Protein AF-A0A7W8FLF5-F1 (afdb_monomer_lite)

Secondary structure (DSSP, 8-state):
------------------------------------------SS-------SSS-SPEEE-TT-SSPP--TTTTTS---S-TTS-EEEEE--TT--SSBTTEEESSSPPPPPPPPEEEE--TTTS-S-EEEE--

Structure (mmCIF, N/CA/C/O backbone):
data_AF-A0A7W8FLF5-F1
#
_entry.id   AF-A0A7W8FLF5-F1
#
loop_
_atom_site.group_PDB
_atom_site.id
_atom_site.type_symbol
_atom_site.label_atom_id
_atom_site.label_alt_id
_atom_site.label_comp_id
_atom_site.label_asym_id
_atom_site.label_entity_id
_atom_site.label_seq_id
_atom_site.pdbx_PDB_ins_code
_atom_site.Cartn_x
_atom_site.Cartn_y
_atom_site.Cartn_z
_atom_site.occupancy
_atom_site.B_iso_or_equiv
_atom_site.auth_seq_id
_atom_site.auth_comp_id
_atom_site.auth_asym_id
_atom_site.auth_atom_id
_atom_site.pdbx_PDB_model_num
ATOM 1 N N . MET A 1 1 ? -6.933 75.451 63.150 1.00 34.59 1 MET A N 1
ATOM 2 C CA . MET A 1 1 ? -5.937 75.855 64.168 1.00 34.59 1 MET A CA 1
ATOM 3 C C . MET A 1 1 ? -5.775 74.702 65.155 1.00 34.59 1 MET A C 1
ATOM 5 O O . MET A 1 1 ? -6.774 74.121 65.547 1.00 34.59 1 MET A O 1
ATOM 9 N N . ASN A 1 2 ? -4.519 74.336 65.428 1.00 40.59 2 ASN A N 1
ATOM 10 C CA . ASN A 1 2 ? -3.983 73.172 66.158 1.00 40.59 2 ASN A CA 1
ATOM 11 C C . ASN A 1 2 ? -4.693 72.753 67.460 1.00 40.59 2 ASN A C 1
ATOM 13 O O . ASN A 1 2 ? -5.058 73.637 68.230 1.00 40.59 2 ASN A O 1
ATOM 17 N N . ARG A 1 3 ? -4.634 71.448 67.810 1.00 40.62 3 ARG A N 1
ATOM 18 C CA . ARG A 1 3 ? -3.771 70.934 68.911 1.00 40.62 3 ARG A CA 1
ATOM 19 C C . ARG A 1 3 ? -3.875 69.408 69.187 1.00 40.62 3 ARG A C 1
ATOM 21 O O . ARG A 1 3 ? -4.939 68.909 69.509 1.00 40.62 3 ARG A O 1
ATOM 28 N N . VAL A 1 4 ? -2.697 68.768 69.102 1.00 44.22 4 VAL A N 1
ATOM 29 C CA . VAL A 1 4 ? -2.069 67.674 69.899 1.00 44.22 4 VAL A CA 1
ATOM 30 C C . VAL A 1 4 ? -2.747 66.312 70.196 1.00 44.22 4 VAL A C 1
ATOM 32 O O . VAL A 1 4 ? -3.804 66.227 70.806 1.00 44.22 4 VAL A O 1
ATOM 35 N N . SER A 1 5 ? -1.984 65.254 69.859 1.00 46.88 5 SER A N 1
ATOM 36 C CA . SER A 1 5 ? -1.958 63.835 70.309 1.00 46.88 5 SER A CA 1
ATOM 37 C C . SER A 1 5 ? -1.810 63.683 71.847 1.00 46.88 5 SER A C 1
ATOM 39 O O . SER A 1 5 ? -1.542 64.724 72.457 1.00 46.88 5 SER A O 1
ATOM 41 N N . PRO A 1 6 ? -1.858 62.483 72.517 1.00 56.44 6 PRO A N 1
ATOM 42 C CA . PRO A 1 6 ? -0.880 61.369 72.335 1.00 56.44 6 PRO A CA 1
ATOM 43 C C . PRO A 1 6 ? -1.279 59.920 72.801 1.00 56.44 6 PRO A C 1
ATOM 45 O O . PRO A 1 6 ? -2.340 59.696 73.368 1.00 56.44 6 PRO A O 1
ATOM 48 N N . PHE A 1 7 ? -0.337 58.968 72.622 1.00 43.19 7 PHE A N 1
ATOM 49 C CA . PHE A 1 7 ? -0.212 57.619 73.245 1.00 43.19 7 PHE A CA 1
ATOM 50 C C . PHE A 1 7 ? -1.218 56.525 72.796 1.00 43.19 7 PHE A C 1
ATOM 52 O O . PHE A 1 7 ? -2.369 56.805 72.525 1.00 43.19 7 PHE A O 1
ATOM 59 N N . SER A 1 8 ? -0.897 55.232 72.669 1.00 47.72 8 SER A N 1
ATOM 60 C CA . SER A 1 8 ? 0.252 54.440 73.118 1.00 47.72 8 SER A CA 1
ATOM 61 C C . SER A 1 8 ? 0.354 53.132 72.311 1.00 47.72 8 SER A C 1
ATOM 63 O O . SER A 1 8 ? -0.640 52.620 71.802 1.00 47.72 8 SER A O 1
ATOM 65 N N . ARG A 1 9 ? 1.572 52.589 72.200 1.00 51.06 9 ARG A N 1
ATOM 66 C CA . ARG A 1 9 ? 1.909 51.343 71.490 1.00 51.06 9 ARG A CA 1
ATOM 67 C C . ARG A 1 9 ? 1.528 50.119 72.329 1.00 51.06 9 ARG A C 1
ATOM 69 O O . ARG A 1 9 ? 1.913 50.055 73.490 1.00 51.06 9 ARG A O 1
ATOM 76 N N . VAL A 1 10 ? 0.912 49.108 71.715 1.00 57.59 10 VAL A N 1
ATOM 77 C CA . VAL A 1 10 ? 0.891 47.729 72.237 1.00 57.59 10 VAL A CA 1
ATOM 78 C C . VAL A 1 10 ? 1.138 46.770 71.068 1.00 57.59 10 VAL A C 1
ATOM 80 O O . VAL A 1 10 ? 0.283 46.670 70.189 1.00 57.59 10 VAL A O 1
ATOM 83 N N . PRO A 1 11 ? 2.283 46.068 70.998 1.00 50.88 11 PRO A N 1
ATOM 84 C CA . PRO A 1 11 ? 2.447 44.974 70.054 1.00 50.88 11 PRO A CA 1
ATOM 85 C C . PRO A 1 11 ? 1.848 43.699 70.659 1.00 50.88 11 PRO A C 1
ATOM 87 O O . PRO A 1 11 ? 2.388 43.141 71.613 1.00 50.88 11 PRO A O 1
ATOM 90 N N . TRP A 1 12 ? 0.728 43.224 70.112 1.00 50.94 12 TRP A N 1
ATOM 91 C CA . TRP A 1 12 ? 0.197 41.912 70.473 1.00 50.94 12 TRP A CA 1
ATOM 92 C C . TRP A 1 12 ? 0.855 40.842 69.601 1.00 50.94 12 TRP A C 1
ATOM 94 O O . TRP A 1 12 ? 0.554 40.681 68.418 1.00 50.94 12 TRP A O 1
ATOM 104 N N . THR A 1 13 ? 1.808 40.133 70.195 1.00 52.25 13 THR A N 1
ATOM 105 C CA . THR A 1 13 ? 2.488 38.980 69.612 1.00 52.25 13 THR A CA 1
ATOM 106 C C . THR A 1 13 ? 1.480 37.878 69.290 1.00 52.25 13 THR A C 1
ATOM 108 O O . THR A 1 13 ? 0.955 37.220 70.184 1.00 52.25 13 THR A O 1
ATOM 111 N N . ARG A 1 14 ? 1.244 37.627 68.002 1.00 53.84 14 ARG A N 1
ATOM 112 C CA . ARG A 1 14 ? 0.630 36.387 67.513 1.00 53.84 14 ARG A CA 1
ATOM 113 C C . ARG A 1 14 ? 1.341 35.934 66.250 1.00 53.84 14 ARG A C 1
ATOM 115 O O . ARG A 1 14 ? 1.005 36.360 65.151 1.00 53.84 14 ARG A O 1
ATOM 122 N N . ARG A 1 15 ? 2.308 35.036 66.410 1.00 55.53 15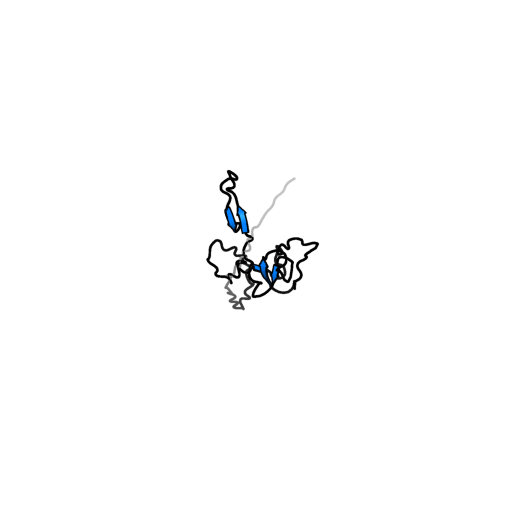 ARG A N 1
ATOM 123 C CA . ARG A 1 15 ? 2.725 34.124 65.341 1.00 55.53 15 ARG A CA 1
ATOM 124 C C . ARG A 1 15 ? 2.900 32.735 65.940 1.00 55.53 15 ARG A C 1
ATOM 126 O O . ARG A 1 15 ? 3.989 32.341 66.330 1.00 55.53 15 ARG A O 1
ATOM 133 N N . LEU A 1 16 ? 1.775 32.031 66.051 1.00 60.31 16 LEU A N 1
ATOM 134 C CA . LEU A 1 16 ? 1.750 30.575 66.105 1.00 60.31 16 LEU A CA 1
ATOM 135 C C . LEU A 1 16 ? 2.059 30.087 64.690 1.00 60.31 16 LEU A C 1
ATOM 137 O O . LEU A 1 16 ? 1.228 30.240 63.800 1.00 60.31 16 LEU A O 1
ATOM 141 N N . ILE A 1 17 ? 3.243 29.525 64.476 1.00 58.81 17 ILE A N 1
ATOM 142 C CA . ILE A 1 17 ? 3.495 28.661 63.323 1.00 58.81 17 ILE A CA 1
ATOM 143 C C . ILE A 1 17 ? 3.918 27.328 63.926 1.00 58.81 17 ILE A C 1
ATOM 145 O O . ILE A 1 17 ? 5.084 27.102 64.236 1.00 58.81 17 ILE A O 1
ATOM 149 N N . MET A 1 18 ? 2.911 26.496 64.202 1.00 53.66 18 MET A N 1
ATOM 150 C CA . MET A 1 18 ? 3.116 25.083 64.489 1.00 53.66 18 MET A CA 1
ATOM 151 C C . MET A 1 18 ? 3.687 24.407 63.243 1.00 53.66 18 MET A C 1
ATOM 153 O O . MET A 1 18 ? 3.252 24.685 62.125 1.00 53.66 18 MET A O 1
ATOM 157 N N . GLY A 1 19 ? 4.675 23.541 63.459 1.00 52.50 19 GLY A N 1
ATOM 158 C CA . GLY A 1 19 ? 5.357 22.793 62.413 1.00 52.50 19 GLY A CA 1
ATOM 159 C C . GLY A 1 19 ? 4.407 21.902 61.614 1.00 52.50 19 GLY A C 1
ATOM 160 O O . GLY A 1 19 ? 3.561 21.207 62.171 1.00 52.50 19 GLY A O 1
ATOM 161 N N . LEU A 1 20 ? 4.580 21.916 60.294 1.00 57.47 20 LEU A N 1
ATOM 162 C CA . LEU A 1 20 ? 3.978 20.961 59.370 1.00 57.47 20 LEU A CA 1
ATOM 163 C C . LEU A 1 20 ? 4.657 19.598 59.555 1.00 57.47 20 LEU A C 1
ATOM 165 O O . LEU A 1 20 ? 5.688 19.309 58.951 1.00 57.47 20 LEU A O 1
ATOM 169 N N . ALA A 1 21 ? 4.081 18.777 60.432 1.00 52.47 21 ALA A N 1
ATOM 170 C CA . ALA A 1 21 ? 4.330 17.344 60.472 1.00 52.47 21 ALA A CA 1
ATOM 171 C C . ALA A 1 21 ? 3.616 16.683 59.282 1.00 52.47 21 ALA A C 1
ATOM 173 O O . ALA A 1 21 ? 2.449 16.962 59.004 1.00 52.47 21 ALA A O 1
ATOM 174 N N . GLY A 1 22 ? 4.365 15.865 58.545 1.00 53.16 22 GLY A N 1
ATOM 175 C CA . GLY A 1 22 ? 3.984 15.348 57.239 1.00 53.16 22 GLY A CA 1
ATOM 176 C C . GLY A 1 22 ? 2.883 14.290 57.232 1.00 53.16 22 GLY A C 1
ATOM 177 O O . GLY A 1 22 ? 2.585 13.634 58.225 1.00 53.16 22 GLY A O 1
ATOM 178 N N . THR A 1 23 ? 2.350 14.077 56.034 1.00 59.50 23 THR A N 1
ATOM 179 C CA . THR A 1 23 ? 1.707 12.829 55.619 1.00 59.50 23 THR A CA 1
ATOM 180 C C . THR A 1 23 ? 2.153 12.549 54.186 1.00 59.50 23 THR A C 1
ATOM 182 O O . THR A 1 23 ? 1.728 13.203 53.238 1.00 59.50 23 THR A O 1
ATOM 185 N N . ALA A 1 24 ? 3.088 11.611 54.037 1.00 57.44 24 ALA A N 1
ATOM 186 C CA . ALA A 1 24 ? 3.439 11.040 52.747 1.00 57.44 24 ALA A CA 1
ATOM 187 C C . ALA A 1 24 ? 2.292 10.116 52.315 1.00 57.44 24 ALA 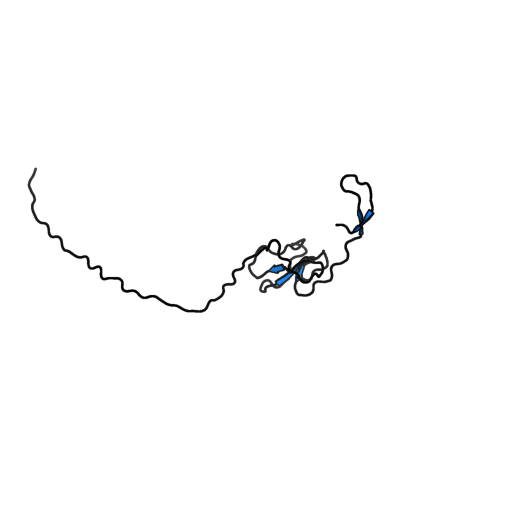A C 1
ATOM 189 O O . ALA A 1 24 ? 2.080 9.059 52.909 1.00 57.44 24 ALA A O 1
ATOM 190 N N . LEU A 1 25 ? 1.528 10.534 51.308 1.00 56.50 25 LEU A N 1
ATOM 191 C CA . LEU A 1 25 ? 0.521 9.696 50.666 1.00 56.50 25 LEU A CA 1
ATOM 192 C C . LEU A 1 25 ? 1.239 8.744 49.703 1.00 56.50 25 LEU A C 1
ATOM 194 O O . LEU A 1 25 ? 1.545 9.098 48.568 1.00 56.50 25 LEU A O 1
ATOM 198 N N . VAL A 1 26 ? 1.525 7.530 50.171 1.00 58.22 26 VAL A N 1
ATOM 199 C CA . VAL A 1 26 ? 1.852 6.399 49.296 1.00 58.22 26 VAL A CA 1
ATOM 200 C C . VAL A 1 26 ? 0.534 5.892 48.716 1.00 58.22 26 VAL A C 1
ATOM 202 O O . VAL A 1 26 ? -0.186 5.134 49.360 1.00 58.22 26 VAL A O 1
ATOM 205 N N . ALA A 1 27 ? 0.205 6.334 47.504 1.00 56.88 27 ALA A N 1
ATOM 206 C CA . ALA A 1 27 ? -0.835 5.727 46.684 1.00 56.88 27 ALA A CA 1
ATOM 207 C C . ALA A 1 27 ? -0.160 4.833 45.638 1.00 56.88 27 ALA A C 1
ATOM 209 O O . ALA A 1 27 ? 0.191 5.269 44.545 1.00 56.88 27 ALA A O 1
ATOM 210 N N . GLY A 1 28 ? 0.057 3.571 46.009 1.00 57.03 28 GLY A N 1
ATOM 211 C CA . GLY A 1 28 ? 0.194 2.496 45.036 1.00 57.03 28 GLY A CA 1
ATOM 212 C C . GLY A 1 28 ? -1.182 2.215 44.440 1.00 57.03 28 GLY A C 1
ATOM 213 O O . GLY A 1 28 ? -2.131 1.947 45.174 1.00 57.03 28 GLY A O 1
ATOM 214 N N . GLY A 1 29 ? -1.299 2.301 43.120 1.00 52.94 29 GLY A N 1
ATOM 215 C CA . GLY A 1 29 ? -2.550 2.033 42.426 1.00 52.94 29 GLY A CA 1
ATOM 216 C C . GLY A 1 29 ? -2.347 2.021 40.922 1.00 52.94 29 GLY A C 1
ATOM 217 O O . GLY A 1 29 ? -2.323 3.075 40.307 1.00 52.94 29 GLY A O 1
ATOM 218 N N . LEU A 1 30 ? -2.193 0.810 40.379 1.00 50.91 30 LEU A N 1
ATOM 219 C CA . LEU A 1 30 ? -2.532 0.410 39.010 1.00 50.91 30 LEU A CA 1
ATOM 220 C C . LEU A 1 30 ? -2.074 1.378 37.911 1.00 50.91 30 LEU A C 1
ATOM 222 O O . LEU A 1 30 ? -2.798 2.287 37.510 1.00 50.91 30 LEU A O 1
ATOM 226 N N . GLY A 1 31 ? -0.888 1.106 37.364 1.00 46.12 31 GLY A N 1
ATOM 227 C CA . GLY A 1 31 ? -0.485 1.632 36.067 1.00 46.12 31 GLY A CA 1
ATOM 228 C C . GLY A 1 31 ? -1.456 1.152 34.991 1.00 46.12 31 GLY A C 1
ATOM 229 O O . GLY A 1 31 ? -1.251 0.110 34.377 1.00 46.12 31 GLY A O 1
ATOM 230 N N . LEU A 1 32 ? -2.519 1.921 34.763 1.00 46.38 32 LEU A N 1
ATOM 231 C CA . LEU A 1 32 ? -3.114 2.032 33.446 1.00 46.38 32 LEU A CA 1
ATOM 232 C C . LEU A 1 32 ? -2.006 2.604 32.569 1.00 46.38 32 LEU A C 1
ATOM 234 O O . LEU A 1 32 ? -1.738 3.804 32.597 1.00 46.38 32 LEU A O 1
ATOM 238 N N . ALA A 1 33 ? -1.311 1.721 31.856 1.00 47.50 33 ALA A N 1
ATOM 239 C CA . ALA A 1 33 ? -0.522 2.116 30.711 1.00 47.50 33 ALA A CA 1
ATOM 240 C C . ALA A 1 33 ? -1.508 2.731 29.713 1.00 47.50 33 ALA A C 1
ATOM 242 O O . ALA A 1 33 ? -2.123 2.039 28.905 1.00 47.50 33 ALA A O 1
ATOM 243 N N . VAL A 1 34 ? -1.727 4.041 29.833 1.00 46.28 34 VAL A N 1
ATOM 244 C CA . VAL A 1 34 ? -2.151 4.863 28.710 1.00 46.28 34 VAL A CA 1
ATOM 245 C C . VAL A 1 34 ? -1.093 4.574 27.662 1.00 46.28 34 VAL A C 1
ATOM 247 O O . VAL A 1 34 ? 0.065 4.935 27.861 1.00 46.28 34 VAL A O 1
ATOM 250 N N . GLY A 1 35 ? -1.458 3.791 26.646 1.00 47.47 35 GLY A N 1
ATOM 251 C CA . GLY A 1 35 ? -0.568 3.469 25.548 1.00 47.47 35 GLY A CA 1
ATOM 252 C C . GLY A 1 35 ? -0.056 4.781 24.987 1.00 47.47 35 GLY A C 1
ATOM 253 O O . GLY A 1 35 ? -0.802 5.530 24.357 1.00 47.47 35 GLY A O 1
ATOM 254 N N . GLU A 1 36 ? 1.197 5.094 25.293 1.00 40.66 36 GLU A N 1
ATOM 255 C CA . GLU A 1 36 ? 1.925 6.167 24.657 1.00 40.66 36 GLU A CA 1
ATOM 256 C C . GLU A 1 36 ? 2.004 5.774 23.186 1.00 40.66 36 GLU A C 1
ATOM 258 O O . GLU A 1 36 ? 2.792 4.914 22.792 1.00 40.66 36 GLU A O 1
ATOM 263 N N . GLY A 1 37 ? 1.127 6.363 22.373 1.00 47.19 37 GLY A N 1
ATOM 264 C CA . GLY A 1 37 ? 1.219 6.335 20.923 1.00 47.19 37 GLY A CA 1
ATOM 265 C C . GLY A 1 37 ? 2.462 7.103 20.498 1.00 47.19 37 GLY A C 1
ATOM 266 O O . GLY A 1 37 ? 2.374 8.211 19.977 1.00 47.19 37 GLY A O 1
ATOM 267 N N . THR A 1 38 ? 3.636 6.535 20.759 1.00 39.84 38 THR A N 1
ATOM 268 C CA . THR A 1 38 ? 4.863 6.943 20.098 1.00 39.84 38 THR A CA 1
ATOM 269 C C . THR A 1 38 ? 4.718 6.492 18.650 1.00 39.84 38 THR A C 1
ATOM 271 O O . THR A 1 38 ? 4.849 5.319 18.314 1.00 39.84 38 THR A O 1
ATOM 274 N N . ALA A 1 39 ? 4.385 7.430 17.766 1.00 44.16 39 ALA A N 1
ATOM 275 C CA . ALA A 1 39 ? 4.615 7.248 16.343 1.00 44.16 39 ALA A CA 1
ATOM 276 C C . ALA A 1 39 ? 6.136 7.226 16.138 1.00 44.16 39 ALA A C 1
ATOM 278 O O . ALA A 1 39 ? 6.765 8.241 15.843 1.00 44.16 39 ALA A O 1
ATOM 279 N N . GLN A 1 40 ? 6.753 6.073 16.386 1.00 40.75 40 GLN A N 1
ATOM 280 C CA . GLN A 1 40 ? 8.142 5.845 16.043 1.00 40.75 40 GLN A CA 1
ATOM 281 C C . GLN A 1 40 ? 8.217 5.605 14.535 1.00 40.75 40 GLN A C 1
ATOM 283 O O . GLN A 1 40 ? 8.129 4.481 14.055 1.00 40.75 40 GLN A O 1
ATOM 288 N N . ALA A 1 41 ? 8.442 6.674 13.773 1.00 45.25 41 ALA A N 1
ATOM 289 C CA . ALA A 1 41 ? 9.186 6.529 12.532 1.00 45.25 41 ALA A CA 1
ATOM 290 C C . ALA A 1 41 ? 10.617 6.156 12.940 1.00 45.25 41 ALA A C 1
ATOM 292 O O . ALA A 1 41 ? 11.411 7.031 13.272 1.00 45.25 41 ALA A O 1
ATOM 293 N N . GLN A 1 42 ? 10.922 4.859 13.037 1.00 38.03 42 GLN A N 1
ATOM 294 C CA . GLN A 1 42 ? 12.282 4.386 13.288 1.00 38.03 42 GLN A CA 1
ATOM 295 C C . GLN A 1 42 ? 13.109 4.606 12.012 1.00 38.03 42 GLN A C 1
ATOM 297 O O . GLN A 1 42 ? 12.879 3.914 11.017 1.00 38.03 42 GLN A O 1
ATOM 302 N N . PRO A 1 43 ? 14.103 5.509 12.005 1.00 40.56 43 PRO A N 1
ATOM 303 C CA . PRO A 1 43 ? 15.068 5.561 10.926 1.00 40.56 43 PRO A CA 1
ATOM 304 C C . PRO A 1 43 ? 16.056 4.413 11.164 1.00 40.56 43 PRO A C 1
ATOM 306 O O . PRO A 1 43 ? 16.847 4.450 12.105 1.00 40.56 43 PRO A O 1
ATOM 309 N N . GLY A 1 44 ? 15.990 3.374 10.330 1.00 45.25 44 GLY A N 1
ATOM 310 C CA . GLY A 1 44 ? 17.098 2.432 10.153 1.00 45.25 44 GLY A CA 1
ATOM 311 C C . GLY A 1 44 ? 17.231 1.272 11.148 1.00 45.25 44 GLY A C 1
ATOM 312 O O . GLY A 1 44 ? 18.357 0.932 11.500 1.00 45.25 44 GLY A O 1
ATOM 313 N N . ALA A 1 45 ? 16.143 0.611 11.555 1.00 38.47 45 ALA A N 1
ATOM 314 C CA . ALA A 1 45 ? 16.245 -0.767 12.060 1.00 38.47 45 ALA A CA 1
ATOM 315 C C . ALA A 1 45 ? 15.838 -1.758 10.950 1.00 38.47 45 ALA A C 1
ATOM 317 O O . ALA A 1 45 ? 14.880 -1.476 10.227 1.00 38.47 45 ALA A O 1
ATOM 318 N N . PRO A 1 46 ? 16.531 -2.900 10.778 1.00 44.81 46 PRO A N 1
ATOM 319 C CA . PRO A 1 46 ? 16.112 -3.918 9.829 1.00 44.81 46 PRO A CA 1
ATOM 320 C C . PRO A 1 46 ? 14.921 -4.668 10.425 1.00 44.81 46 PRO A C 1
ATOM 322 O O . PRO A 1 46 ? 15.075 -5.623 11.184 1.00 44.81 46 PRO A O 1
ATOM 325 N N . PHE A 1 47 ? 13.721 -4.193 10.109 1.00 39.75 47 PHE A N 1
ATOM 326 C CA . PHE A 1 47 ? 12.494 -4.934 10.346 1.00 39.75 47 PHE A CA 1
ATOM 327 C C . PHE A 1 47 ? 12.360 -5.948 9.217 1.00 39.75 47 PHE A C 1
ATOM 329 O O . PHE A 1 47 ? 12.048 -5.578 8.088 1.00 39.75 47 PHE A O 1
ATOM 336 N N . VAL A 1 48 ? 12.591 -7.225 9.513 1.00 43.62 48 VAL A N 1
ATOM 337 C CA . VAL A 1 48 ? 12.075 -8.291 8.651 1.00 43.62 48 VAL A CA 1
ATOM 338 C C . VAL A 1 48 ? 10.591 -8.416 8.982 1.00 43.62 48 VAL A C 1
ATOM 340 O O . VAL A 1 48 ? 10.175 -9.255 9.776 1.00 43.62 48 VAL A O 1
ATOM 343 N N . ALA A 1 49 ? 9.819 -7.468 8.457 1.00 44.09 49 ALA A N 1
ATOM 344 C CA . ALA A 1 49 ? 8.401 -7.663 8.238 1.00 44.09 49 ALA A CA 1
ATOM 345 C C . ALA A 1 49 ? 8.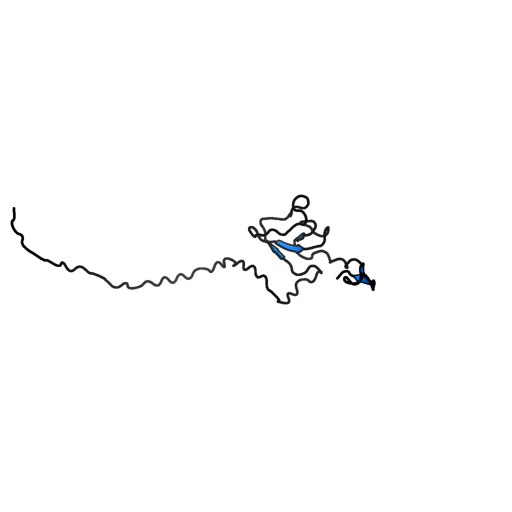224 -8.707 7.132 1.00 44.09 49 ALA A C 1
ATOM 347 O O . ALA A 1 49 ? 9.154 -8.955 6.364 1.00 44.09 49 ALA A O 1
ATOM 348 N N . ASP A 1 50 ? 7.056 -9.335 7.080 1.00 48.25 50 ASP A N 1
ATOM 349 C CA . ASP A 1 50 ? 6.652 -10.211 5.990 1.00 48.25 50 ASP A CA 1
ATOM 350 C C . ASP A 1 50 ? 7.000 -9.565 4.641 1.00 48.25 50 ASP A C 1
ATOM 352 O O . ASP A 1 50 ? 6.397 -8.586 4.211 1.00 48.25 50 ASP A O 1
ATOM 356 N N . ASP A 1 51 ? 8.039 -10.069 3.980 1.00 54.47 51 ASP A N 1
ATOM 357 C CA . ASP A 1 51 ? 8.610 -9.405 2.808 1.00 54.47 51 ASP A CA 1
ATOM 358 C C . ASP A 1 51 ? 7.785 -9.766 1.563 1.00 54.47 51 ASP A C 1
ATOM 360 O O . ASP A 1 51 ? 8.328 -10.118 0.518 1.00 54.47 51 ASP A O 1
ATOM 364 N N . ASN A 1 52 ? 6.445 -9.698 1.673 1.00 62.81 52 ASN A N 1
ATOM 365 C CA . ASN A 1 52 ? 5.419 -9.946 0.644 1.00 62.81 52 ASN A CA 1
ATOM 366 C C . ASN A 1 52 ? 5.576 -9.039 -0.603 1.00 62.81 52 ASN A C 1
ATOM 368 O O . ASN A 1 52 ? 4.674 -8.893 -1.427 1.00 62.81 52 ASN A O 1
ATOM 372 N N . GLY A 1 53 ? 6.732 -8.390 -0.734 1.00 74.62 53 GLY A N 1
ATOM 373 C CA . GLY A 1 53 ? 7.122 -7.398 -1.709 1.00 74.62 53 GLY A CA 1
ATOM 374 C C . GLY A 1 53 ? 6.677 -5.995 -1.323 1.00 74.62 53 GLY A C 1
ATOM 375 O O . GLY A 1 53 ? 7.212 -5.038 -1.867 1.00 74.62 53 GLY A O 1
ATOM 376 N N . TRP A 1 54 ? 5.714 -5.843 -0.407 1.00 83.25 54 TRP A N 1
ATOM 377 C CA . TRP A 1 54 ? 5.042 -4.568 -0.124 1.00 83.25 54 TRP A CA 1
ATOM 378 C C . TRP A 1 54 ? 5.713 -3.683 0.932 1.00 83.25 54 TRP A C 1
ATOM 380 O O . TRP A 1 54 ? 5.380 -2.502 1.012 1.00 83.25 54 TRP A O 1
ATOM 390 N N . GLY A 1 55 ? 6.704 -4.203 1.659 1.00 79.44 55 GLY A N 1
ATOM 391 C CA . GLY A 1 55 ? 7.342 -3.514 2.781 1.00 79.44 55 GLY A CA 1
ATOM 392 C C . GL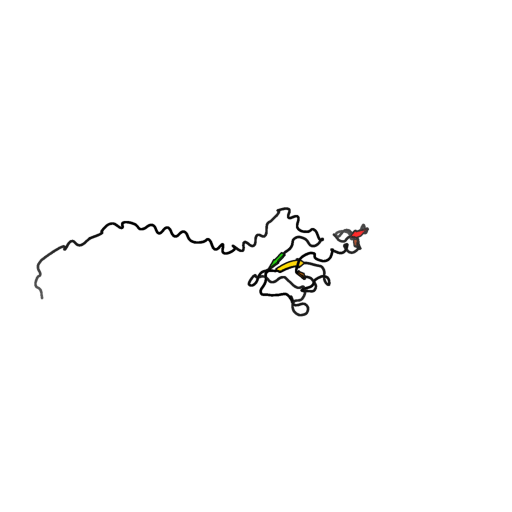Y A 1 55 ? 6.625 -3.779 4.110 1.00 79.44 55 GLY A C 1
ATOM 393 O O . GLY A 1 55 ? 5.752 -4.643 4.173 1.00 79.44 55 GLY A O 1
ATOM 394 N N . PRO A 1 56 ? 6.996 -3.065 5.188 1.00 83.50 56 PRO A N 1
ATOM 395 C CA . PRO A 1 56 ? 6.471 -3.351 6.514 1.00 83.50 56 PRO A CA 1
ATOM 396 C C . PRO A 1 56 ? 4.985 -2.986 6.658 1.00 83.50 56 PRO A C 1
ATOM 398 O O . PRO A 1 56 ? 4.547 -1.983 6.077 1.00 83.50 56 PRO A O 1
ATOM 401 N N . PRO A 1 57 ? 4.230 -3.740 7.482 1.00 87.38 57 PRO A N 1
ATOM 402 C CA . PRO A 1 57 ? 2.847 -3.428 7.796 1.00 87.38 57 PRO A CA 1
ATOM 403 C C . PRO A 1 57 ? 2.738 -2.060 8.459 1.00 87.38 57 PRO A C 1
ATOM 405 O O . PRO A 1 57 ? 3.499 -1.711 9.364 1.00 87.38 57 PRO A O 1
ATOM 408 N N . GLN A 1 58 ? 1.739 -1.303 8.033 1.00 89.44 58 GLN A N 1
ATOM 409 C CA . GLN A 1 58 ? 1.338 -0.045 8.640 1.00 89.44 58 GLN A CA 1
ATOM 410 C C . GLN A 1 58 ? 0.202 -0.283 9.629 1.00 89.44 58 GLN A C 1
ATOM 412 O O . GLN A 1 58 ? -0.475 -1.307 9.571 1.00 89.44 58 GLN A O 1
ATOM 417 N N . HIS A 1 59 ? -0.004 0.648 10.557 1.00 91.75 59 HIS A N 1
ATOM 418 C CA . HIS A 1 59 ? -1.080 0.557 11.542 1.00 91.75 59 HIS A CA 1
ATOM 419 C C . HIS A 1 59 ? -1.892 1.842 11.604 1.00 91.75 59 HIS A C 1
ATOM 421 O O . HIS A 1 59 ? -1.353 2.942 11.470 1.00 91.75 59 HIS A O 1
ATOM 427 N N . TRP A 1 60 ? -3.192 1.689 11.829 1.00 93.44 60 TRP A N 1
ATOM 428 C CA . TRP A 1 60 ? -4.111 2.792 12.072 1.00 93.44 60 TRP A CA 1
ATOM 429 C C . TRP A 1 60 ? -5.165 2.373 13.096 1.00 93.44 60 TRP A C 1
ATOM 431 O O . TRP A 1 60 ? -5.721 1.290 12.998 1.00 93.44 60 TRP A O 1
ATOM 441 N N . CYS A 1 61 ? -5.455 3.229 14.068 1.00 94.69 61 CYS A N 1
ATOM 442 C CA . CYS A 1 61 ? -6.474 3.032 15.093 1.00 94.69 61 CYS A CA 1
ATOM 443 C C . CYS A 1 61 ? -7.476 4.197 15.105 1.00 94.69 61 CYS A C 1
ATOM 445 O O . CYS A 1 61 ? -7.159 5.300 14.640 1.00 94.69 61 CYS A O 1
ATOM 447 N N . PRO A 1 62 ? -8.658 4.008 15.718 1.00 95.44 62 PRO A N 1
ATOM 448 C CA . PRO A 1 62 ? -9.683 5.041 15.799 1.00 95.44 62 PRO A CA 1
ATOM 449 C C . PRO A 1 62 ? -9.146 6.340 16.406 1.00 95.44 62 PRO A C 1
ATOM 451 O O . PRO A 1 62 ? -8.511 6.345 17.460 1.00 95.44 62 PRO A O 1
ATOM 454 N N . GLY A 1 63 ? -9.404 7.459 15.728 1.00 90.62 63 GLY A N 1
ATOM 455 C 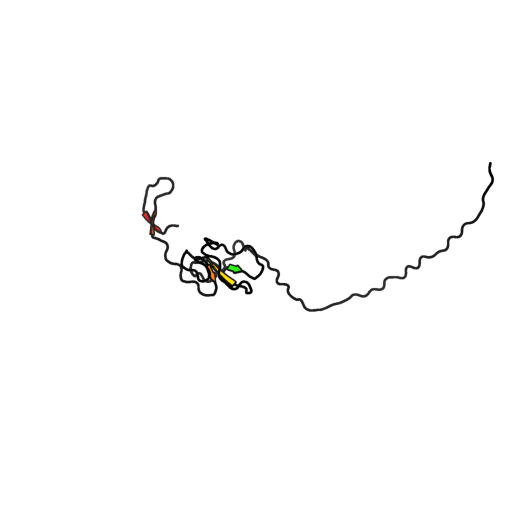CA . GLY A 1 63 ? -8.941 8.784 16.145 1.00 90.62 63 GLY A CA 1
ATOM 456 C C . GLY A 1 63 ? -7.509 9.134 15.724 1.00 90.62 63 GLY A C 1
ATOM 457 O O . GLY A 1 63 ? -7.089 10.269 15.951 1.00 90.62 63 GLY A O 1
ATOM 458 N N . GLN A 1 64 ? -6.768 8.224 15.079 1.00 90.44 64 GLN A N 1
ATOM 459 C CA . GLN A 1 64 ? -5.466 8.557 14.505 1.00 90.44 64 GLN A CA 1
ATOM 460 C C . GLN A 1 64 ? -5.608 9.303 13.174 1.00 90.44 64 GLN A C 1
ATOM 462 O O . GLN A 1 64 ? -6.388 8.940 12.291 1.00 90.44 64 GLN A O 1
ATOM 467 N N . LEU A 1 65 ? -4.794 10.348 13.038 1.00 84.25 65 LEU A N 1
ATOM 468 C CA . LEU A 1 65 ? -4.572 11.102 11.812 1.00 84.25 65 LEU A CA 1
ATOM 469 C C . LEU A 1 65 ? -3.064 11.100 11.501 1.00 84.25 65 LEU A C 1
ATOM 471 O O . LEU A 1 65 ? -2.264 11.080 12.439 1.00 84.25 65 LEU A O 1
ATOM 475 N N . PRO A 1 66 ? -2.655 11.183 10.223 1.00 83.00 66 PRO A N 1
ATOM 476 C CA . PRO A 1 66 ? -3.500 11.259 9.032 1.00 83.00 66 PRO A CA 1
ATOM 477 C C . PRO A 1 66 ? -4.146 9.915 8.665 1.00 83.00 66 PRO A C 1
ATOM 479 O O . PRO A 1 66 ? -3.639 8.849 9.006 1.00 83.00 66 PRO A O 1
ATOM 482 N N . LEU A 1 67 ? -5.274 9.987 7.953 1.00 84.88 67 LEU A N 1
ATOM 483 C CA . LEU A 1 67 ? -5.879 8.809 7.335 1.00 84.88 67 LEU A CA 1
ATOM 484 C C . LEU A 1 67 ? -4.952 8.262 6.238 1.00 84.88 67 LEU A C 1
ATOM 486 O O . LEU A 1 67 ? -4.284 9.061 5.570 1.00 84.88 67 LEU A O 1
ATOM 490 N N . PRO A 1 68 ? -4.925 6.937 6.009 1.00 84.25 68 PRO A N 1
ATOM 491 C CA . PRO A 1 68 ? -4.206 6.371 4.877 1.00 84.25 68 PRO A CA 1
ATOM 492 C C . PRO A 1 68 ? -4.691 6.993 3.568 1.00 84.25 68 PRO A C 1
ATOM 494 O O . PRO A 1 68 ? -5.893 7.141 3.338 1.00 84.25 68 PRO A O 1
ATOM 497 N N . ALA A 1 69 ? -3.752 7.365 2.702 1.00 79.75 69 ALA A N 1
ATOM 498 C CA . ALA A 1 69 ? -4.091 7.931 1.409 1.00 79.75 69 ALA A CA 1
ATOM 499 C C . ALA A 1 69 ? -4.628 6.828 0.488 1.00 79.75 69 ALA A C 1
ATOM 501 O O . ALA A 1 69 ? -3.865 5.998 -0.006 1.00 79.75 69 ALA A O 1
ATOM 502 N N . THR A 1 70 ? -5.934 6.837 0.228 1.00 72.81 70 THR A N 1
ATOM 503 C CA . THR A 1 70 ? -6.499 6.118 -0.916 1.00 72.81 70 THR A CA 1
ATOM 504 C C . THR A 1 70 ? -6.269 6.969 -2.159 1.00 72.81 70 THR A C 1
ATOM 506 O O . THR A 1 70 ? -6.435 8.191 -2.118 1.00 72.81 70 THR A O 1
ATOM 509 N N . GLY A 1 71 ? -5.822 6.364 -3.264 1.00 70.31 71 GLY A N 1
ATOM 510 C CA . GLY A 1 71 ? -5.405 7.114 -4.459 1.00 70.31 71 GLY A CA 1
ATOM 511 C C . GLY A 1 71 ? -6.449 8.136 -4.939 1.00 70.31 71 GLY A C 1
ATOM 512 O O . GLY A 1 71 ? -6.085 9.211 -5.413 1.00 70.31 71 GLY A O 1
ATOM 513 N N . ASN A 1 72 ? -7.743 7.843 -4.754 1.00 80.81 72 ASN A N 1
ATOM 514 C CA . ASN A 1 72 ? -8.837 8.790 -4.959 1.00 80.81 72 ASN A CA 1
ATOM 515 C C . ASN A 1 72 ? -9.936 8.623 -3.894 1.00 80.81 72 ASN A C 1
ATOM 517 O O . ASN A 1 72 ? -10.823 7.799 -4.056 1.00 80.81 72 ASN A O 1
ATOM 521 N N . HIS A 1 73 ? -9.953 9.466 -2.861 1.00 81.62 73 HIS A N 1
ATOM 522 C CA . HIS A 1 73 ? -10.952 9.387 -1.782 1.00 81.62 73 HIS A CA 1
ATOM 523 C C . HIS A 1 73 ? -12.418 9.634 -2.204 1.00 81.62 73 HIS A C 1
ATOM 525 O O . HIS A 1 73 ? -13.321 9.358 -1.418 1.00 81.62 73 HIS A O 1
ATOM 531 N N . ILE A 1 74 ? -12.675 10.166 -3.407 1.00 85.69 74 ILE A N 1
ATOM 532 C CA . ILE A 1 74 ? -14.036 10.418 -3.908 1.00 85.69 74 ILE A CA 1
ATOM 533 C C . ILE A 1 74 ? -14.611 9.171 -4.582 1.00 85.69 74 ILE A C 1
ATOM 535 O O . ILE A 1 74 ? -15.763 8.819 -4.342 1.00 85.69 74 ILE A O 1
ATOM 539 N N . THR A 1 75 ? -13.830 8.512 -5.442 1.00 87.62 75 THR A N 1
ATOM 540 C CA . THR A 1 75 ? -14.291 7.333 -6.202 1.00 87.62 75 THR A CA 1
ATOM 541 C C . THR A 1 75 ? -13.819 6.005 -5.616 1.00 87.62 75 THR A C 1
ATOM 543 O O . THR A 1 75 ? -14.337 4.961 -5.990 1.00 87.62 75 THR A O 1
ATOM 546 N N . ASP A 1 76 ? -12.833 6.047 -4.725 1.00 88.06 76 ASP A N 1
ATOM 547 C CA . ASP A 1 76 ? -12.245 4.926 -3.991 1.00 88.06 76 ASP A CA 1
ATOM 548 C C . ASP A 1 76 ? -12.075 5.326 -2.507 1.00 88.06 76 ASP A C 1
ATOM 550 O O . ASP A 1 76 ? -10.958 5.534 -2.012 1.00 88.06 76 ASP A O 1
ATOM 554 N N . PRO A 1 77 ? -13.193 5.555 -1.790 1.00 88.56 77 PRO A N 1
ATOM 555 C CA . PRO A 1 77 ? -13.142 5.843 -0.366 1.00 88.56 77 PRO A CA 1
ATOM 556 C C . PRO A 1 77 ? -12.639 4.621 0.408 1.00 88.56 77 PRO A C 1
ATOM 558 O O . PRO A 1 77 ? -12.944 3.482 0.060 1.00 88.56 77 PRO A O 1
ATOM 561 N N . LEU A 1 78 ? -11.907 4.865 1.496 1.00 91.00 78 LEU A N 1
ATOM 562 C CA . LEU A 1 78 ? -11.454 3.797 2.383 1.00 91.00 78 LEU A CA 1
ATOM 563 C C . LEU A 1 78 ? -12.650 3.157 3.095 1.00 91.00 78 LEU A C 1
ATOM 565 O O . LEU A 1 78 ? -13.354 3.821 3.859 1.00 91.00 78 LEU A O 1
ATOM 569 N N . ASN A 1 79 ? -12.868 1.870 2.845 1.00 92.19 79 ASN A N 1
ATOM 570 C CA . ASN A 1 79 ? -13.994 1.109 3.366 1.00 92.19 79 ASN A CA 1
ATOM 571 C C . ASN A 1 79 ? -13.518 0.015 4.330 1.00 92.19 79 ASN A C 1
ATOM 573 O O . ASN A 1 79 ? -13.352 -1.140 3.945 1.00 92.19 79 ASN A O 1
ATOM 577 N N . TRP A 1 80 ? -13.319 0.398 5.588 1.00 93.06 80 TRP A N 1
ATOM 578 C CA . TRP A 1 80 ? -12.950 -0.485 6.698 1.00 93.06 80 TRP A CA 1
ATOM 579 C C . TRP A 1 80 ? -13.716 -0.109 7.980 1.00 93.06 80 TRP A C 1
ATOM 581 O O . TRP A 1 80 ? -14.515 0.835 7.971 1.00 93.06 80 TRP A O 1
ATOM 591 N N . ASP A 1 81 ? -13.501 -0.827 9.083 1.00 94.62 81 ASP A N 1
ATOM 592 C CA . ASP A 1 81 ? -14.166 -0.528 10.355 1.00 94.62 81 ASP A CA 1
ATOM 593 C C . ASP A 1 81 ? -13.422 0.560 11.144 1.00 94.62 81 ASP A C 1
ATOM 595 O O . ASP A 1 81 ? -12.440 0.337 11.843 1.00 94.62 81 ASP A O 1
ATOM 599 N N . TRP A 1 82 ? -13.976 1.767 11.116 1.00 92.94 82 TRP A N 1
ATOM 600 C CA . TRP A 1 82 ? -13.422 2.940 11.792 1.00 92.94 82 TRP A CA 1
ATOM 601 C C . TRP A 1 82 ? -13.336 2.847 13.328 1.00 92.94 82 TRP A C 1
ATOM 603 O O . TRP A 1 82 ? -12.833 3.783 13.952 1.00 92.94 82 TRP A O 1
ATOM 613 N N . ASN A 1 83 ? -13.826 1.767 13.946 1.00 95.88 83 ASN A N 1
ATOM 614 C CA . ASN A 1 83 ? -13.820 1.562 15.397 1.00 95.88 83 ASN A CA 1
ATOM 615 C C . ASN A 1 83 ? -12.798 0.520 15.875 1.00 95.88 83 ASN A C 1
ATOM 617 O O . ASN A 1 83 ? -12.713 0.281 17.082 1.00 95.88 83 ASN A O 1
ATOM 621 N N . VAL A 1 84 ? -12.009 -0.075 14.976 1.00 94.56 84 VAL A N 1
ATOM 622 C CA . VAL A 1 84 ? -10.965 -1.047 15.331 1.00 94.56 84 VAL A CA 1
ATOM 623 C C . VAL A 1 84 ? -9.595 -0.614 14.820 1.00 94.56 84 VAL A C 1
ATOM 625 O O . VAL A 1 84 ? -9.467 0.238 13.943 1.00 94.56 84 VAL A O 1
ATOM 628 N N . CYS A 1 85 ? -8.549 -1.169 15.429 1.00 93.81 85 CYS A N 1
ATOM 629 C CA . CYS A 1 85 ? -7.193 -0.990 14.934 1.00 93.81 85 CYS A CA 1
ATOM 630 C C . CYS A 1 85 ? -6.954 -1.913 13.738 1.00 93.81 85 CYS A C 1
ATOM 632 O O . CYS A 1 85 ? -7.199 -3.115 13.820 1.00 93.81 85 CYS A O 1
ATOM 634 N N . HIS A 1 86 ? -6.437 -1.333 12.666 1.00 93.62 86 HIS A N 1
ATOM 635 C CA . HIS A 1 86 ? -6.139 -1.967 11.398 1.00 93.62 86 HIS A CA 1
ATOM 636 C C . HIS A 1 86 ? -4.636 -2.109 11.196 1.00 93.62 86 HIS A C 1
ATOM 638 O O . HIS A 1 86 ? -3.863 -1.194 11.504 1.00 93.62 86 HIS A O 1
ATOM 644 N N . THR A 1 87 ? -4.246 -3.243 10.621 1.00 93.25 87 THR A N 1
ATOM 645 C CA . THR A 1 87 ? -2.900 -3.508 10.120 1.00 93.25 87 THR A CA 1
ATOM 646 C C . THR A 1 87 ? -2.998 -3.592 8.608 1.00 93.25 87 THR A C 1
ATOM 648 O O . THR A 1 87 ? -3.683 -4.469 8.086 1.00 93.25 87 THR A O 1
ATOM 651 N N . TYR A 1 88 ? -2.345 -2.674 7.903 1.00 91.88 88 TYR A N 1
ATOM 652 C CA . TYR A 1 88 ? -2.571 -2.501 6.475 1.00 91.88 88 TYR A CA 1
ATOM 653 C C . TYR A 1 88 ? -1.281 -2.382 5.666 1.00 91.88 88 TYR A C 1
ATOM 655 O O . TYR A 1 88 ? -0.226 -1.999 6.171 1.00 91.88 88 TYR A O 1
ATOM 663 N N . TYR A 1 89 ? -1.391 -2.674 4.374 1.00 91.50 89 TYR A N 1
ATOM 664 C CA . TYR A 1 89 ? -0.312 -2.597 3.397 1.00 91.50 89 TYR A CA 1
ATOM 665 C C . TYR A 1 89 ? -0.720 -1.690 2.238 1.00 91.50 89 TYR A C 1
ATOM 667 O O . TYR A 1 89 ? -1.881 -1.677 1.818 1.00 91.50 89 TYR A O 1
ATOM 675 N N . PHE A 1 90 ? 0.253 -0.963 1.688 1.00 88.88 90 PHE A N 1
ATOM 676 C CA . PHE A 1 90 ? 0.082 -0.235 0.434 1.00 88.88 90 PHE A CA 1
ATOM 677 C C . PHE A 1 90 ? 0.444 -1.131 -0.743 1.00 88.88 90 PHE A C 1
ATOM 679 O O . PHE A 1 90 ? 1.556 -1.655 -0.822 1.00 88.88 90 PHE A O 1
ATOM 686 N N . LEU A 1 91 ? -0.501 -1.281 -1.662 1.00 88.56 91 LEU A N 1
ATOM 687 C CA . LEU A 1 91 ? -0.381 -2.110 -2.847 1.00 88.56 91 LEU A CA 1
ATOM 688 C C . LEU A 1 91 ? -0.446 -1.278 -4.126 1.00 88.56 91 LEU A C 1
ATOM 690 O O . LEU A 1 91 ? -0.725 -0.078 -4.120 1.00 88.56 91 LEU A O 1
ATOM 694 N N . TRP A 1 92 ? -0.190 -1.931 -5.257 1.00 87.31 92 TRP A N 1
ATOM 695 C CA . TRP A 1 92 ? -0.535 -1.366 -6.554 1.00 87.31 92 TRP A CA 1
ATOM 696 C C . TRP A 1 92 ? -2.051 -1.246 -6.715 1.00 87.31 92 TRP A C 1
ATOM 698 O O . TRP A 1 92 ? -2.837 -1.935 -6.064 1.00 87.31 92 TRP A O 1
ATOM 708 N N . SER A 1 93 ? -2.445 -0.360 -7.626 1.00 86.56 93 SER A N 1
ATOM 709 C CA . SER A 1 93 ? -3.839 -0.170 -8.016 1.00 86.56 93 SER A CA 1
ATOM 710 C C . SER A 1 93 ? -4.471 -1.494 -8.453 1.00 86.56 93 SER A C 1
ATOM 712 O O . SER A 1 93 ? -3.965 -2.158 -9.355 1.00 86.56 93 SER A O 1
ATOM 714 N N . GLY A 1 94 ? -5.609 -1.830 -7.855 1.00 87.88 94 GLY A N 1
ATOM 715 C CA . GLY A 1 94 ? -6.458 -2.974 -8.181 1.00 87.88 94 GLY A CA 1
ATOM 716 C C . GLY A 1 94 ? -6.252 -4.186 -7.277 1.00 87.88 94 GLY A C 1
ATOM 717 O O . GLY A 1 94 ? -6.876 -5.215 -7.517 1.00 87.88 94 GLY A O 1
ATOM 718 N N . MET A 1 95 ? -5.375 -4.094 -6.273 1.00 89.75 95 MET A N 1
ATOM 719 C CA . MET A 1 95 ? -4.972 -5.245 -5.455 1.00 89.75 95 MET A CA 1
ATOM 720 C C . MET A 1 95 ? -5.435 -5.175 -3.995 1.00 89.75 95 MET A C 1
ATOM 722 O O . MET A 1 95 ? -5.271 -6.150 -3.265 1.00 89.75 95 MET A O 1
ATOM 726 N N . GLY A 1 96 ? -5.973 -4.040 -3.548 1.00 90.75 96 GLY A N 1
ATOM 727 C CA . GLY A 1 96 ? -6.464 -3.896 -2.179 1.00 90.75 96 GLY A CA 1
ATOM 728 C C . GLY A 1 96 ? -7.880 -4.451 -1.963 1.00 90.75 96 GLY A C 1
ATOM 729 O O . GLY A 1 96 ? -8.603 -4.741 -2.916 1.00 90.75 96 GLY A O 1
ATOM 730 N N . ASN A 1 97 ? -8.269 -4.613 -0.694 1.00 93.31 97 ASN A N 1
ATOM 731 C CA . ASN A 1 97 ? -9.578 -5.136 -0.271 1.00 93.31 97 ASN A CA 1
ATOM 732 C C . ASN A 1 97 ? -10.493 -4.059 0.346 1.00 93.31 97 ASN A C 1
ATOM 734 O O . ASN A 1 97 ? -11.711 -4.147 0.204 1.00 93.31 97 ASN A O 1
ATOM 738 N N . VAL A 1 98 ? -9.920 -3.045 1.001 1.00 93.38 98 VAL A N 1
ATOM 739 C CA . VAL A 1 98 ? -10.639 -1.923 1.640 1.00 93.38 98 VAL A CA 1
ATOM 740 C C . VAL A 1 98 ? -10.564 -0.636 0.816 1.00 93.38 98 VAL A C 1
ATOM 742 O O . VAL A 1 98 ? -11.335 0.295 1.031 1.00 93.38 98 VAL A O 1
ATOM 745 N N . SER A 1 99 ? -9.636 -0.579 -0.137 1.00 91.62 99 SER A N 1
ATOM 746 C CA . SER A 1 99 ? -9.521 0.434 -1.190 1.00 91.62 99 SER A CA 1
ATOM 747 C C . SER A 1 99 ? -8.698 -0.159 -2.332 1.00 91.62 99 SER A C 1
ATOM 749 O O . SER A 1 99 ? -7.974 -1.134 -2.145 1.00 91.62 99 SER A O 1
ATOM 751 N N . ASN A 1 100 ? -8.756 0.448 -3.512 1.00 90.69 100 ASN A N 1
ATOM 752 C CA . ASN A 1 100 ? -7.995 0.067 -4.697 1.00 90.69 100 ASN A CA 1
ATOM 753 C C . ASN A 1 100 ? -6.485 -0.153 -4.453 1.00 90.69 100 ASN A C 1
ATOM 755 O O . ASN A 1 100 ? -5.872 -0.960 -5.150 1.00 90.69 100 ASN A O 1
ATOM 759 N N . MET A 1 101 ? -5.878 0.550 -3.490 1.00 89.56 101 MET A N 1
ATOM 760 C CA . MET A 1 101 ? -4.441 0.456 -3.180 1.00 89.56 101 MET A CA 1
ATOM 761 C C . MET A 1 101 ? -4.140 0.012 -1.743 1.00 89.56 101 MET A C 1
ATOM 763 O O . MET A 1 101 ? -2.977 0.026 -1.346 1.00 89.56 101 MET A O 1
ATOM 767 N N . ILE A 1 102 ? -5.151 -0.352 -0.948 1.00 91.38 102 ILE A N 1
ATOM 768 C CA . ILE A 1 102 ? -4.962 -0.686 0.470 1.00 91.38 102 ILE A CA 1
ATOM 769 C C . ILE A 1 102 ? -5.500 -2.080 0.763 1.00 91.38 102 ILE A C 1
ATOM 771 O O . ILE A 1 102 ? -6.673 -2.375 0.520 1.00 91.38 102 ILE A O 1
ATOM 775 N N . TRP A 1 103 ? -4.625 -2.918 1.313 1.00 92.69 103 TRP A N 1
ATOM 776 C CA . TRP A 1 103 ? -4.984 -4.209 1.885 1.00 92.69 103 TRP A CA 1
ATOM 777 C C . TRP A 1 103 ? -4.995 -4.111 3.405 1.00 92.69 103 TRP A C 1
ATOM 779 O O . TRP A 1 103 ? -3.980 -3.742 3.986 1.00 92.69 103 TRP A O 1
ATOM 789 N N . ASP A 1 104 ? -6.112 -4.453 4.030 1.00 93.81 104 ASP A N 1
ATOM 790 C CA . ASP A 1 104 ? -6.253 -4.603 5.474 1.00 93.81 104 ASP A CA 1
ATOM 791 C C . ASP A 1 104 ? -6.258 -6.086 5.864 1.00 93.81 104 ASP A C 1
ATOM 793 O O . ASP A 1 104 ? -6.992 -6.888 5.275 1.00 93.81 104 ASP A O 1
ATOM 797 N N . GLY A 1 105 ? -5.451 -6.427 6.866 1.00 90.06 105 GLY A N 1
ATOM 798 C CA . GLY A 1 105 ? -5.303 -7.772 7.408 1.00 90.06 105 GLY A CA 1
ATOM 799 C C . GLY A 1 105 ? -4.026 -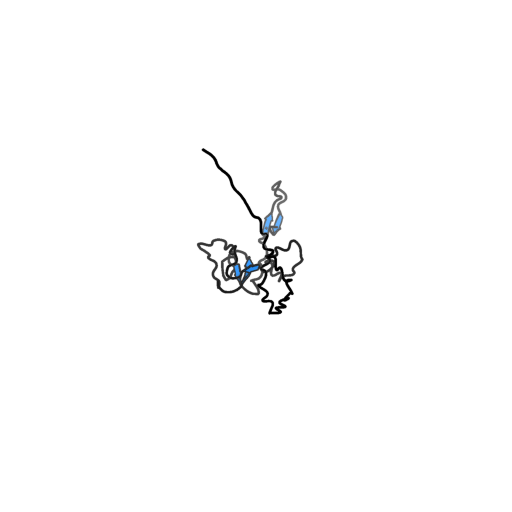8.495 6.980 1.00 90.06 105 GLY A C 1
ATOM 800 O O . GLY A 1 105 ? -3.189 -7.984 6.233 1.00 90.06 105 GLY A O 1
ATOM 801 N N . ASP A 1 106 ? -3.895 -9.724 7.475 1.00 85.94 106 ASP A N 1
ATOM 802 C CA . ASP A 1 106 ? -2.728 -10.567 7.233 1.00 85.94 106 ASP A CA 1
ATOM 803 C C . ASP A 1 106 ? -2.673 -11.073 5.784 1.00 85.94 106 ASP A C 1
ATOM 805 O O . ASP A 1 106 ? -3.701 -11.301 5.143 1.00 85.94 106 ASP A O 1
ATOM 809 N N . ASN A 1 107 ? -1.457 -11.342 5.303 1.00 85.12 107 ASN A N 1
ATOM 810 C CA . ASN A 1 107 ? -1.181 -11.953 3.997 1.00 85.12 107 ASN A CA 1
ATOM 811 C C . ASN A 1 107 ? -1.741 -11.155 2.801 1.00 85.12 107 ASN A C 1
ATOM 813 O O . ASN A 1 107 ? -2.631 -11.647 2.097 1.00 85.12 107 ASN A O 1
ATOM 817 N N . PRO A 1 108 ? -1.220 -9.944 2.525 1.00 87.25 108 PRO A N 1
ATOM 818 C CA . PRO A 1 108 ? -1.515 -9.255 1.274 1.00 87.25 108 PRO A CA 1
ATOM 819 C C . PRO A 1 108 ? -1.185 -10.137 0.056 1.00 87.25 108 PRO A C 1
ATOM 821 O O . PRO A 1 108 ? -0.294 -10.993 0.122 1.00 87.25 108 PRO A O 1
ATOM 824 N N . PRO A 1 109 ? -1.867 -9.934 -1.087 1.00 86.94 109 PRO A N 1
ATOM 825 C CA . PRO A 1 109 ? -1.566 -10.678 -2.301 1.00 86.94 109 PRO A CA 1
ATOM 826 C C . PRO A 1 109 ? -0.098 -10.483 -2.719 1.00 86.94 109 PRO A C 1
ATOM 828 O O . PRO A 1 109 ? 0.439 -9.381 -2.561 1.00 86.94 109 PRO A O 1
ATOM 831 N N . PRO A 1 110 ? 0.555 -11.514 -3.293 1.00 85.69 110 PRO A N 1
ATOM 832 C CA . PRO A 1 110 ? 1.949 -11.419 -3.707 1.00 85.69 110 PRO A CA 1
ATOM 833 C C . PRO A 1 110 ? 2.178 -10.252 -4.666 1.00 85.69 110 PRO A C 1
ATOM 835 O O . PRO A 1 110 ? 1.400 -10.045 -5.603 1.00 85.69 110 PRO A O 1
ATOM 838 N N . ARG A 1 111 ? 3.264 -9.503 -4.459 1.00 84.88 111 ARG A N 1
ATOM 839 C CA . ARG A 1 111 ? 3.653 -8.444 -5.391 1.00 84.88 111 ARG A CA 1
ATOM 840 C C . ARG A 1 111 ? 3.909 -9.029 -6.791 1.00 84.88 111 ARG A C 1
ATOM 842 O O . ARG A 1 111 ? 4.693 -9.975 -6.905 1.00 84.88 111 ARG A O 1
ATOM 849 N N . PRO A 1 112 ? 3.299 -8.483 -7.862 1.00 83.00 112 PRO A N 1
ATOM 850 C CA . PRO A 1 112 ? 3.588 -8.940 -9.213 1.00 83.00 112 PRO A CA 1
ATOM 851 C C . PRO A 1 112 ? 5.015 -8.533 -9.608 1.00 83.00 112 PRO A C 1
ATOM 853 O O . PRO A 1 112 ? 5.531 -7.535 -9.095 1.00 83.00 112 PRO A O 1
ATOM 856 N N . PRO A 1 113 ? 5.661 -9.262 -10.532 1.00 79.81 113 PRO A N 1
ATOM 857 C CA . PRO A 1 113 ? 6.957 -8.847 -11.047 1.00 79.81 113 PRO A CA 1
ATOM 858 C C . PRO A 1 113 ? 6.857 -7.449 -11.680 1.00 79.81 113 PRO A C 1
ATOM 860 O O . PRO A 1 113 ? 5.819 -7.111 -12.265 1.00 79.81 113 PRO A O 1
ATOM 863 N N . PRO A 1 114 ? 7.908 -6.621 -11.556 1.00 75.44 114 PRO A N 1
ATOM 864 C CA . PRO A 1 114 ? 7.935 -5.307 -12.178 1.00 75.44 114 PRO A CA 1
ATOM 865 C C . PRO A 1 114 ? 7.724 -5.420 -13.698 1.00 75.44 114 PRO A C 1
ATOM 867 O O . PRO A 1 114 ? 8.173 -6.386 -14.320 1.00 75.44 114 PRO A O 1
ATOM 870 N N . PRO A 1 115 ? 7.030 -4.453 -14.324 1.00 77.06 115 PRO A N 1
ATOM 871 C CA . PRO A 1 115 ? 6.922 -4.410 -15.772 1.00 77.06 115 PRO A CA 1
ATOM 872 C C . PRO A 1 115 ? 8.305 -4.261 -16.414 1.00 77.06 115 PRO A C 1
ATOM 874 O O . PRO A 1 115 ? 9.085 -3.382 -16.038 1.00 77.06 115 PRO A O 1
ATOM 877 N N . VAL A 1 116 ? 8.576 -5.077 -17.432 1.00 82.44 116 VAL A N 1
ATOM 878 C CA . VAL A 1 116 ? 9.760 -4.919 -18.280 1.00 82.44 116 VAL A CA 1
ATOM 879 C C . VAL A 1 116 ? 9.531 -3.792 -19.284 1.00 82.44 116 VAL A C 1
ATOM 881 O O . VAL A 1 116 ? 8.483 -3.719 -19.930 1.00 82.44 116 VAL A O 1
ATOM 884 N N . GLY A 1 117 ? 10.517 -2.909 -19.431 1.00 83.56 117 GLY A N 1
ATOM 885 C CA . GLY A 1 117 ? 10.457 -1.776 -20.352 1.00 83.56 117 GLY A CA 1
ATOM 886 C C . GLY A 1 117 ? 11.760 -1.578 -21.118 1.00 83.56 117 GLY A C 1
ATOM 887 O O . GLY A 1 117 ? 12.809 -2.108 -20.752 1.00 83.56 117 GLY A O 1
ATOM 888 N N . LEU A 1 118 ? 11.696 -0.799 -22.202 1.00 87.94 118 LEU A N 1
ATOM 889 C CA . LEU A 1 118 ? 12.897 -0.288 -22.856 1.00 87.94 118 LEU A CA 1
ATOM 890 C C . LEU A 1 118 ? 13.419 0.897 -22.037 1.00 87.94 118 LEU A C 1
ATOM 892 O O . LEU A 1 118 ? 12.810 1.964 -22.028 1.00 87.94 118 LEU A O 1
ATOM 896 N N . TYR A 1 119 ? 14.540 0.701 -21.354 1.00 83.31 119 TYR A N 1
ATOM 897 C CA . TYR A 1 119 ? 15.191 1.720 -20.542 1.00 83.31 119 TYR A CA 1
ATOM 898 C C . TYR A 1 119 ? 16.427 2.257 -21.257 1.00 83.31 119 TYR A C 1
ATOM 900 O O . TYR A 1 119 ? 17.298 1.473 -21.627 1.00 83.31 119 TYR A O 1
ATOM 908 N N . CYS A 1 120 ? 16.519 3.575 -21.421 1.00 87.62 120 CYS A N 1
ATOM 909 C CA . CYS A 1 120 ? 17.692 4.256 -21.973 1.00 87.62 120 CYS A CA 1
ATOM 910 C C . CYS A 1 120 ? 18.329 5.144 -20.895 1.00 87.62 120 CYS A C 1
ATOM 912 O O . CYS A 1 120 ? 17.627 5.626 -20.004 1.00 87.62 120 CYS A O 1
ATOM 914 N N . ASP A 1 121 ? 19.640 5.387 -20.983 1.00 87.69 121 ASP A N 1
ATOM 915 C CA . ASP A 1 121 ? 20.349 6.216 -20.003 1.00 87.69 121 ASP A CA 1
ATOM 916 C C . ASP A 1 121 ? 19.716 7.628 -19.921 1.00 87.69 121 ASP A C 1
ATOM 918 O O . ASP A 1 121 ? 19.628 8.319 -20.944 1.00 87.69 121 ASP A O 1
ATOM 922 N N . PRO A 1 122 ? 19.307 8.112 -18.729 1.00 79.88 122 PRO A N 1
ATOM 923 C CA . PRO A 1 122 ? 18.464 9.307 -18.580 1.00 79.88 122 PRO A CA 1
ATOM 924 C C . PRO A 1 122 ? 19.152 10.631 -18.951 1.00 79.88 122 PRO A C 1
ATOM 926 O O . PRO A 1 122 ? 18.502 11.671 -18.987 1.00 79.88 122 PRO A O 1
ATOM 929 N N . GLY A 1 123 ? 20.458 10.613 -19.235 1.00 81.38 123 GLY A N 1
ATOM 930 C CA . GLY A 1 123 ? 21.216 11.790 -19.673 1.00 81.38 123 GLY A CA 1
ATOM 931 C C . GLY A 1 123 ? 21.522 11.839 -21.171 1.00 81.38 123 GLY A C 1
ATOM 932 O O . GLY A 1 123 ? 21.801 12.913 -21.695 1.00 81.38 123 GLY A O 1
ATOM 933 N N . THR A 1 124 ? 21.495 10.701 -21.866 1.00 87.00 124 THR A N 1
ATOM 934 C CA . THR A 1 124 ? 21.916 10.609 -23.277 1.00 87.00 124 THR A CA 1
ATOM 935 C C . THR A 1 124 ? 20.838 10.032 -24.182 1.00 87.00 124 THR A C 1
ATOM 937 O O . THR A 1 124 ? 20.972 10.131 -25.400 1.00 87.00 124 THR A O 1
ATOM 940 N N . PHE A 1 125 ? 19.794 9.415 -23.610 1.00 85.44 125 PHE A N 1
ATOM 941 C CA . PHE A 1 125 ? 18.807 8.602 -24.327 1.00 85.44 125 PHE A CA 1
ATOM 942 C C . PHE A 1 125 ? 19.458 7.584 -25.285 1.00 85.44 125 PHE A C 1
ATOM 944 O O . PHE A 1 125 ? 18.861 7.167 -26.276 1.00 85.44 125 PHE A O 1
ATOM 951 N N . ALA A 1 126 ? 20.693 7.181 -24.980 1.00 85.88 126 ALA A N 1
ATOM 952 C CA . ALA A 1 126 ? 21.464 6.173 -25.688 1.00 85.88 126 ALA A CA 1
ATOM 953 C C . ALA A 1 126 ? 21.604 4.921 -24.803 1.00 85.88 126 ALA A C 1
ATOM 955 O O . ALA A 1 126 ? 21.227 4.935 -23.631 1.00 85.88 126 ALA A O 1
ATOM 956 N N . ASN A 1 127 ? 22.122 3.827 -25.372 1.00 84.69 127 ASN A N 1
ATOM 957 C CA . ASN A 1 127 ? 22.311 2.535 -24.690 1.00 84.69 127 ASN A CA 1
ATOM 958 C C . ASN A 1 127 ? 21.025 1.948 -24.089 1.00 84.69 127 ASN A C 1
ATOM 960 O O . ASN A 1 127 ? 20.968 1.573 -22.917 1.00 84.69 127 ASN A O 1
ATOM 964 N N . CYS A 1 128 ? 19.984 1.853 -24.912 1.00 89.88 128 CYS A N 1
ATOM 965 C CA . CYS A 1 128 ? 18.716 1.291 -24.482 1.00 89.88 128 CYS A CA 1
ATOM 966 C C . CYS A 1 128 ? 18.814 -0.223 -24.243 1.00 89.88 128 CYS A C 1
ATOM 968 O O . CYS A 1 128 ? 19.350 -0.961 -25.073 1.00 89.88 128 CYS A O 1
ATOM 970 N N . ARG A 1 129 ? 18.256 -0.694 -23.129 1.00 87.12 129 ARG A N 1
ATOM 971 C CA . ARG A 1 129 ? 18.185 -2.109 -22.756 1.00 87.12 129 ARG A CA 1
ATOM 972 C C . ARG A 1 129 ? 16.790 -2.475 -22.272 1.00 87.12 129 ARG A C 1
ATOM 974 O O . ARG A 1 129 ? 16.099 -1.655 -21.675 1.00 87.12 129 ARG A O 1
ATOM 981 N N . ILE A 1 130 ? 16.385 -3.715 -22.537 1.00 86.88 130 ILE A N 1
ATOM 982 C CA . ILE A 1 130 ? 15.193 -4.292 -21.913 1.00 86.88 130 ILE A CA 1
ATOM 983 C C . ILE A 1 130 ? 15.592 -4.641 -20.485 1.00 86.88 130 ILE A C 1
ATOM 985 O O . ILE A 1 130 ? 16.511 -5.432 -20.262 1.00 86.88 130 ILE A O 1
ATOM 989 N N . SER A 1 131 ? 14.975 -3.987 -19.517 1.00 75.19 131 SER A N 1
ATOM 990 C CA . SER A 1 131 ? 15.232 -4.213 -18.097 1.00 75.19 131 SER A CA 1
ATOM 991 C C . SER A 1 131 ? 13.970 -3.902 -17.303 1.00 75.19 131 SER A C 1
ATOM 993 O O . SER A 1 131 ? 13.077 -3.205 -17.792 1.00 75.19 131 SER A O 1
ATOM 995 N N . ASP A 1 132 ? 13.902 -4.428 -16.085 1.00 74.56 132 ASP A N 1
ATOM 996 C CA . ASP A 1 132 ? 12.897 -4.011 -15.115 1.00 74.56 132 ASP A CA 1
ATOM 997 C C . ASP A 1 132 ? 13.103 -2.525 -14.794 1.00 74.56 132 ASP A C 1
ATOM 999 O O . ASP A 1 132 ? 14.243 -2.049 -14.711 1.00 74.56 132 ASP A O 1
ATOM 1003 N N . HIS A 1 133 ? 12.008 -1.775 -14.665 1.00 60.72 133 HIS A N 1
ATOM 1004 C CA . HIS A 1 133 ? 12.094 -0.390 -14.209 1.00 60.72 133 HIS A CA 1
ATOM 1005 C C . HIS A 1 133 ? 12.676 -0.376 -12.778 1.00 60.72 133 HIS A C 1
ATOM 1007 O O . HIS A 1 133 ? 12.163 -1.124 -11.941 1.00 60.72 133 HIS A O 1
ATOM 1013 N N . PRO A 1 134 ? 13.733 0.413 -12.493 1.00 55.53 134 PRO A N 1
ATOM 1014 C CA . PRO A 1 134 ? 14.287 0.533 -11.144 1.00 55.53 134 PRO A CA 1
ATOM 1015 C C . PRO A 1 134 ? 13.293 1.140 -10.148 1.00 55.53 134 PRO A C 1
ATOM 1017 O O . PRO A 1 134 ? 12.372 1.874 -10.586 1.00 55.53 134 PRO A O 1
#

Foldseek 3Di:
DDDDDDDDDDDDDDDPDDDPDDDDDPDDDDPPCPPPPPPPPDPDDPDPAVPLVQDHWDKDAAPDDDDDDAVDCVVWNQADDNHGMWTKTFAPACQDDRTRGIHTDPDGHRHDFADWDFDADPPPSPDTDTDGDD

Radius of gyration: 35.34 Å; chains: 1; bounding box: 37×88×99 Å

pLDDT: mean 71.82, std 19.38, range [34.59, 95.88]

Sequence (134 aa):
MNRVSPFSRVPWTRRLIMGLAGTALVAGGLGLAVGEGTAQAQPGAPFVADDNGWGPPQHWCPGQLPLPATGNHITDPLNWDWNVCHTYYFLWSGMGNVSNMIWDGDNPPPRPPPPVGLYCDPGTFANCRISDHP